Protein AF-A0A3M0GMX5-F1 (afdb_monomer_lite)

Secondary structure (DSSP, 8-state):
-EEEE--S---TT-EEEEEETTB-HHHH--EEEEEEEE-SS--TTSPPEEEEEETTTTBBTTSPBPPP-TT--EE-

Sequence (76 aa):
MTIVSFGDKVTLNSKVRIGIDNYPEAEFGLLTGEIKEMSEIPNHQGNYIAVAYLKNGLETTTNSFLPFSEGMVGYC

Foldseek 3Di:
DDKAWDDDDDDAQDKDWKAWPPDDCVPQNTFIWGWHDKDPDADPVRTIITDTDGPVQQQHPVRDRDDDDPPTDIYD

pLDDT: mean 84.05, std 13.81, range [37.16, 95.38]

Structure (mmCIF, N/CA/C/O backbone):
data_AF-A0A3M0GMX5-F1
#
_entry.id   AF-A0A3M0GMX5-F1
#
loop_
_atom_site.group_PDB
_atom_site.id
_atom_site.type_symbol
_atom_site.label_atom_id
_atom_site.label_alt_id
_atom_site.label_comp_id
_atom_site.label_asym_id
_atom_site.label_entity_id
_atom_site.label_seq_id
_atom_site.pdbx_PDB_ins_code
_atom_site.Cartn_x
_atom_site.Cartn_y
_atom_site.Cartn_z
_atom_site.occupancy
_atom_site.B_iso_or_equiv
_atom_site.auth_seq_id
_atom_site.auth_comp_id
_atom_site.auth_asym_id
_atom_site.auth_atom_id
_atom_site.pdbx_PDB_model_num
ATOM 1 N N . MET A 1 1 ? -1.836 -7.725 -1.160 1.00 37.16 1 MET A N 1
ATOM 2 C CA . MET A 1 1 ? -0.814 -7.361 -2.161 1.00 37.16 1 MET A CA 1
ATOM 3 C C . MET A 1 1 ? -1.505 -6.429 -3.135 1.00 37.16 1 MET A C 1
ATOM 5 O O . MET A 1 1 ? -2.415 -6.883 -3.813 1.00 37.16 1 MET A O 1
ATOM 9 N N . THR A 1 2 ? -1.188 -5.135 -3.103 1.00 37.31 2 THR A N 1
ATOM 10 C CA . THR A 1 2 ? -1.894 -4.117 -3.899 1.00 37.31 2 THR A CA 1
ATOM 11 C C . THR A 1 2 ? -0.913 -3.489 -4.877 1.00 37.31 2 THR A C 1
ATOM 13 O O . THR A 1 2 ? 0.206 -3.142 -4.493 1.00 37.31 2 THR A O 1
ATOM 16 N N . ILE A 1 3 ? -1.331 -3.394 -6.136 1.00 49.97 3 ILE A N 1
ATOM 17 C CA . ILE A 1 3 ? -0.585 -2.771 -7.230 1.00 49.97 3 ILE A CA 1
ATOM 18 C C . ILE A 1 3 ? -0.951 -1.290 -7.244 1.00 49.97 3 ILE A C 1
ATOM 20 O O . ILE A 1 3 ? -2.132 -0.956 -7.294 1.00 49.97 3 ILE A O 1
ATOM 24 N N . VAL A 1 4 ? 0.048 -0.414 -7.181 1.00 52.31 4 VAL A N 1
ATOM 25 C CA . VAL A 1 4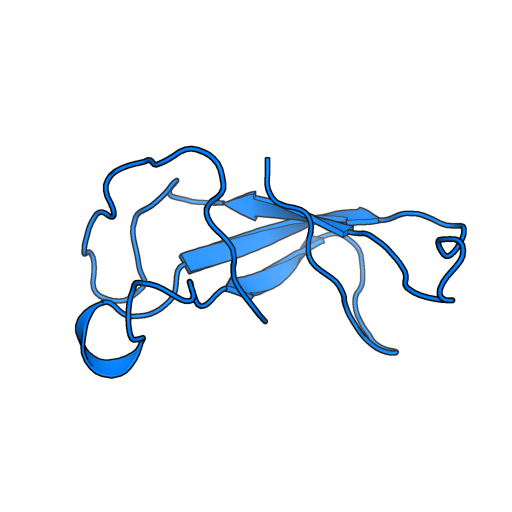 ? -0.143 1.040 -7.156 1.00 52.31 4 VAL A CA 1
ATOM 26 C C . VAL A 1 4 ? 0.668 1.658 -8.303 1.00 52.31 4 VAL A C 1
ATOM 28 O O . VAL A 1 4 ? 1.822 1.278 -8.518 1.00 52.31 4 VAL A O 1
ATOM 31 N N . SER A 1 5 ? 0.064 2.573 -9.066 1.00 49.31 5 SER A N 1
ATOM 32 C CA . SER A 1 5 ? 0.729 3.325 -10.142 1.00 49.31 5 SER A CA 1
ATOM 33 C C . SER A 1 5 ? 1.165 4.701 -9.638 1.00 49.31 5 SER A C 1
ATOM 35 O O . SER A 1 5 ? 0.395 5.383 -8.972 1.00 49.31 5 SER A O 1
ATOM 37 N N . PHE A 1 6 ? 2.394 5.112 -9.965 1.00 54.41 6 PHE A N 1
ATOM 38 C CA . PHE A 1 6 ? 2.989 6.377 -9.519 1.00 54.41 6 PHE A CA 1
ATOM 39 C C . PHE A 1 6 ? 3.625 7.158 -10.680 1.00 54.41 6 PHE A C 1
ATOM 41 O O . PHE A 1 6 ? 4.080 6.554 -11.649 1.00 54.41 6 PHE A O 1
ATOM 48 N N . GLY A 1 7 ? 3.680 8.493 -10.558 1.00 55.62 7 GLY A N 1
ATOM 49 C CA . GLY A 1 7 ? 4.442 9.397 -11.438 1.00 55.62 7 GLY A CA 1
ATOM 50 C C . GLY A 1 7 ? 5.895 9.645 -10.982 1.00 55.62 7 GLY A C 1
ATOM 51 O O . GLY A 1 7 ? 6.368 9.001 -10.046 1.00 55.62 7 GLY A O 1
ATOM 52 N N . ASP A 1 8 ? 6.575 10.615 -11.617 1.00 48.72 8 ASP A N 1
ATOM 53 C CA . ASP A 1 8 ? 8.039 10.886 -11.669 1.00 48.72 8 ASP A CA 1
ATOM 54 C C . ASP A 1 8 ? 8.864 10.972 -10.358 1.00 48.72 8 ASP A C 1
ATOM 56 O O . ASP A 1 8 ? 10.054 11.296 -10.398 1.00 48.72 8 ASP A O 1
ATOM 60 N N . LYS A 1 9 ? 8.314 10.701 -9.168 1.00 60.81 9 LYS A N 1
ATOM 61 C CA . LYS A 1 9 ? 9.081 10.828 -7.916 1.00 60.81 9 LYS A CA 1
ATOM 62 C C . LYS A 1 9 ? 8.651 9.879 -6.803 1.00 60.81 9 LYS A C 1
ATOM 64 O O . LYS A 1 9 ? 8.400 10.304 -5.677 1.00 60.81 9 LYS A O 1
ATOM 69 N N . VAL A 1 10 ? 8.607 8.584 -7.098 1.00 67.69 10 VAL A N 1
ATOM 70 C CA . VAL A 1 10 ? 8.463 7.542 -6.074 1.00 67.69 10 VAL A CA 1
ATOM 71 C C . VAL A 1 10 ? 9.727 6.706 -5.997 1.00 67.69 10 VAL A C 1
ATOM 73 O O . VAL A 1 10 ? 10.185 6.155 -6.991 1.00 67.69 10 VAL A O 1
ATOM 76 N N . THR A 1 11 ? 10.296 6.626 -4.796 1.00 77.88 11 THR A N 1
ATOM 77 C CA . THR A 1 11 ? 11.476 5.808 -4.503 1.00 77.88 11 THR A CA 1
ATOM 78 C C . THR A 1 11 ? 11.109 4.649 -3.589 1.00 77.88 11 THR A C 1
ATOM 80 O O . THR A 1 11 ? 10.141 4.726 -2.824 1.00 77.88 11 THR A O 1
ATOM 83 N N . LEU A 1 12 ? 11.930 3.599 -3.603 1.00 83.50 12 LEU A N 1
ATOM 84 C CA . LEU A 1 12 ? 11.839 2.514 -2.631 1.00 83.50 12 LEU A CA 1
ATOM 85 C C . LEU A 1 12 ? 11.796 3.065 -1.191 1.00 83.50 12 LEU A C 1
ATOM 87 O O . LEU A 1 12 ? 12.457 4.057 -0.873 1.00 83.50 12 LEU A O 1
ATOM 91 N N . ASN A 1 13 ? 11.023 2.414 -0.325 1.00 87.00 13 ASN A N 1
ATOM 92 C CA . ASN A 1 13 ? 10.769 2.781 1.073 1.00 87.00 13 ASN A CA 1
ATOM 93 C C . ASN A 1 13 ? 10.041 4.123 1.293 1.00 87.00 13 ASN A C 1
ATOM 95 O O . ASN A 1 13 ? 9.943 4.602 2.425 1.00 87.00 13 ASN A O 1
ATOM 99 N N . SER A 1 14 ? 9.487 4.730 0.241 1.00 87.31 14 SER A N 1
ATOM 100 C CA . SER A 1 14 ? 8.631 5.911 0.392 1.00 87.31 14 SER A CA 1
ATOM 101 C C . SER A 1 14 ? 7.327 5.547 1.093 1.00 87.31 14 SER A C 1
ATOM 103 O O . SER A 1 14 ? 6.697 4.540 0.766 1.00 87.31 14 SER A O 1
ATOM 105 N N . LYS A 1 15 ? 6.897 6.390 2.038 1.00 90.75 15 LYS A N 1
ATOM 106 C CA . LYS A 1 15 ? 5.560 6.290 2.635 1.00 90.75 15 LYS A CA 1
ATOM 107 C C . LYS A 1 15 ? 4.518 6.767 1.631 1.00 90.75 15 LYS A C 1
ATOM 109 O O . LYS A 1 15 ? 4.683 7.834 1.046 1.00 90.75 15 LYS A O 1
ATOM 114 N N . VAL A 1 16 ? 3.435 6.014 1.506 1.00 90.44 16 VAL A N 1
ATOM 115 C CA . VAL A 1 16 ? 2.302 6.336 0.633 1.00 90.44 16 VAL A CA 1
ATOM 116 C C . VAL A 1 16 ? 0.999 6.284 1.416 1.00 90.44 16 VAL A C 1
ATOM 118 O O . VAL A 1 16 ? 0.883 5.550 2.404 1.00 90.44 16 VAL A O 1
ATOM 121 N N . ARG A 1 17 ? 0.032 7.091 0.987 1.00 92.50 17 ARG A N 1
ATOM 122 C CA . ARG A 1 17 ? -1.337 7.076 1.502 1.00 92.50 17 ARG A CA 1
ATOM 123 C C . ARG A 1 17 ? -2.242 6.577 0.393 1.00 92.50 17 ARG A C 1
ATOM 125 O O . ARG A 1 17 ? -2.105 7.030 -0.731 1.00 92.50 17 ARG A O 1
ATOM 132 N N . ILE A 1 18 ? -3.108 5.628 0.710 1.00 92.00 18 ILE A N 1
ATOM 133 C CA . ILE A 1 18 ? -3.893 4.905 -0.285 1.00 92.00 18 ILE A CA 1
ATOM 134 C C . ILE A 1 18 ? -5.366 5.085 0.067 1.00 92.00 18 ILE A C 1
ATOM 136 O O . ILE A 1 18 ? -5.810 4.626 1.123 1.00 92.00 18 ILE A O 1
ATOM 140 N N . GLY A 1 19 ? -6.100 5.776 -0.800 1.00 92.75 19 GLY A N 1
ATOM 141 C CA . GLY A 1 19 ? -7.560 5.794 -0.782 1.00 92.75 19 GLY A CA 1
ATOM 142 C C . GLY A 1 19 ? -8.096 4.520 -1.424 1.00 92.75 19 GLY A C 1
ATOM 143 O O . GLY A 1 19 ? -7.450 3.971 -2.312 1.00 92.75 19 GLY A O 1
ATOM 144 N N . ILE A 1 20 ? -9.245 4.025 -0.968 1.00 93.56 20 ILE A N 1
ATOM 145 C CA . ILE A 1 20 ? -9.914 2.862 -1.565 1.00 93.56 20 ILE A CA 1
ATOM 146 C C . ILE A 1 20 ? -11.219 3.343 -2.192 1.00 93.56 20 ILE A C 1
ATOM 148 O O . ILE A 1 20 ? -12.000 4.006 -1.517 1.00 93.56 20 ILE A O 1
ATOM 152 N N . ASP A 1 21 ? -11.484 2.982 -3.448 1.00 91.75 21 ASP A N 1
ATOM 153 C CA . ASP A 1 21 ? -12.600 3.532 -4.239 1.00 91.75 21 ASP A CA 1
ATOM 154 C C . ASP A 1 21 ? -13.966 3.371 -3.552 1.00 91.75 21 ASP A C 1
ATOM 156 O O . ASP A 1 21 ? -14.817 4.255 -3.613 1.00 91.75 21 ASP A O 1
ATOM 160 N N . ASN A 1 22 ? -14.162 2.251 -2.849 1.00 91.25 22 ASN A N 1
ATOM 161 C CA . ASN A 1 22 ? -15.405 1.936 -2.139 1.00 91.25 22 ASN A CA 1
ATOM 162 C C . ASN A 1 22 ? -15.438 2.424 -0.676 1.00 91.25 22 ASN A C 1
ATOM 164 O O . ASN A 1 22 ? -16.416 2.161 0.021 1.00 91.25 22 ASN A O 1
ATOM 168 N N . TYR A 1 23 ? -14.395 3.113 -0.199 1.00 92.81 23 TYR A N 1
ATOM 169 C CA . TYR A 1 23 ? -14.314 3.659 1.161 1.00 92.81 23 TYR A CA 1
ATOM 170 C C . TYR A 1 23 ? -13.899 5.135 1.112 1.00 92.81 23 TYR A C 1
ATOM 172 O O . TYR A 1 23 ? -12.704 5.440 1.115 1.00 92.81 23 TYR A O 1
ATOM 180 N N . PRO A 1 24 ? -14.876 6.062 1.080 1.00 92.69 24 PRO A N 1
ATOM 181 C CA . PRO A 1 24 ? -14.613 7.493 1.016 1.00 92.69 24 PRO A CA 1
ATOM 182 C C . PRO A 1 24 ? -13.686 7.978 2.136 1.00 92.69 24 PRO A C 1
ATOM 184 O O . PRO A 1 24 ? -13.953 7.776 3.322 1.00 92.69 24 PRO A O 1
ATOM 187 N N . GLU A 1 25 ? -12.625 8.692 1.763 1.00 93.06 25 GLU A N 1
ATOM 188 C CA . GLU A 1 25 ? -11.602 9.176 2.699 1.00 93.06 25 GLU A CA 1
ATOM 189 C C . GLU A 1 25 ? -12.151 10.118 3.782 1.00 93.06 25 GLU A C 1
ATOM 191 O O . GLU A 1 25 ? -11.626 10.160 4.892 1.00 93.06 25 GLU A O 1
ATOM 196 N N . ALA A 1 26 ? -13.226 10.851 3.481 1.00 92.69 26 ALA A N 1
ATOM 197 C CA . ALA A 1 26 ? -13.852 11.778 4.419 1.00 92.69 26 ALA A CA 1
ATOM 198 C C . ALA A 1 26 ? -14.501 11.062 5.616 1.00 92.69 26 ALA A C 1
ATOM 200 O O . ALA A 1 26 ? -14.613 11.647 6.691 1.00 92.69 26 ALA A O 1
ATOM 201 N N . GLU A 1 27 ? -14.919 9.808 5.431 1.00 92.50 27 GLU A N 1
ATOM 202 C CA . GLU A 1 27 ? -15.570 8.994 6.460 1.00 92.50 27 GLU A CA 1
ATOM 203 C C . GLU A 1 27 ? -14.585 7.993 7.069 1.00 92.50 27 GLU A C 1
ATOM 205 O O . GLU A 1 27 ? -14.442 7.904 8.289 1.00 92.50 27 GLU A O 1
ATOM 210 N N . PHE A 1 28 ? -13.851 7.278 6.216 1.00 93.19 28 PHE A N 1
ATOM 211 C CA . PHE A 1 28 ? -13.008 6.165 6.637 1.00 93.19 28 PHE A CA 1
ATOM 212 C C . PHE A 1 28 ? -11.529 6.521 6.727 1.00 93.19 28 PHE A C 1
ATOM 214 O O . PHE A 1 28 ? -10.771 5.745 7.290 1.00 93.19 28 PHE A O 1
ATOM 221 N N . GLY A 1 29 ? -11.085 7.673 6.227 1.00 93.88 29 GLY A N 1
ATOM 222 C CA . GLY A 1 29 ? -9.664 8.006 6.139 1.00 93.88 29 GLY A CA 1
ATOM 223 C C . GLY A 1 29 ? -8.926 7.226 5.049 1.00 93.88 29 GLY A C 1
ATOM 224 O O . GLY A 1 29 ? -9.524 6.670 4.133 1.00 93.88 29 GLY A O 1
ATOM 225 N N . LEU A 1 30 ? -7.596 7.198 5.151 1.00 94.69 30 LEU A N 1
ATOM 226 C CA . LEU A 1 30 ? -6.707 6.588 4.157 1.00 94.69 30 LEU A CA 1
ATOM 227 C C . LEU A 1 30 ? -5.934 5.422 4.767 1.00 94.69 30 LEU A C 1
ATOM 229 O O . LEU A 1 30 ? -5.606 5.445 5.953 1.00 94.69 30 LEU A O 1
ATOM 233 N N . LEU A 1 31 ? -5.564 4.433 3.962 1.00 94.12 31 LEU A N 1
ATOM 234 C CA . LEU A 1 31 ? -4.593 3.422 4.373 1.00 94.12 31 LEU A CA 1
ATOM 235 C C . LEU A 1 31 ? -3.175 3.987 4.276 1.00 94.12 31 LEU A C 1
ATOM 237 O O . LEU A 1 31 ? -2.875 4.816 3.416 1.00 94.12 31 LEU A O 1
ATOM 241 N N . THR A 1 32 ? -2.279 3.527 5.147 1.00 93.62 32 THR A N 1
ATOM 242 C CA . THR A 1 32 ? -0.863 3.921 5.10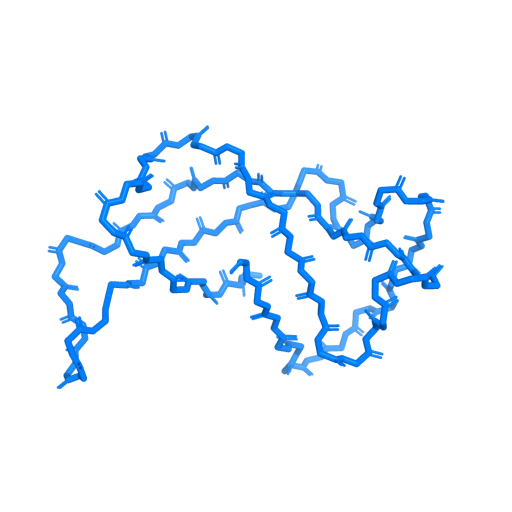6 1.00 93.62 32 THR A CA 1
ATOM 243 C C . THR A 1 32 ? 0.011 2.736 4.726 1.00 93.62 32 THR A C 1
ATOM 245 O O . THR A 1 32 ? -0.018 1.683 5.370 1.00 93.62 32 THR A O 1
ATOM 248 N N . GLY A 1 33 ? 0.835 2.930 3.699 1.00 92.00 33 GLY A N 1
ATOM 249 C CA . GLY A 1 33 ? 1.752 1.918 3.200 1.00 92.00 33 GLY A CA 1
ATOM 250 C C . GLY A 1 33 ? 3.162 2.441 2.970 1.00 92.00 33 GLY A C 1
ATOM 251 O O . GLY A 1 33 ? 3.466 3.623 3.150 1.00 92.00 33 GLY A O 1
ATOM 252 N N . GLU A 1 34 ? 4.041 1.531 2.578 1.00 92.50 34 GLU A N 1
ATOM 253 C CA . GLU A 1 34 ? 5.414 1.824 2.193 1.00 92.50 34 GLU A CA 1
ATOM 254 C C . GLU A 1 34 ? 5.777 1.046 0.930 1.00 92.50 34 GLU A C 1
ATOM 256 O O . GLU A 1 34 ? 5.502 -0.152 0.845 1.00 92.50 34 GLU A O 1
ATOM 261 N N . ILE A 1 35 ? 6.398 1.710 -0.044 1.00 90.12 35 ILE A N 1
ATOM 262 C CA . ILE A 1 35 ? 6.831 1.058 -1.284 1.00 90.12 35 ILE A CA 1
ATOM 263 C C . ILE A 1 35 ? 7.968 0.098 -0.986 1.00 90.12 35 ILE A C 1
ATOM 265 O O . ILE A 1 35 ? 9.016 0.511 -0.490 1.00 90.12 35 ILE A O 1
ATOM 269 N N . LYS A 1 36 ? 7.768 -1.179 -1.299 1.00 88.56 36 LYS A N 1
ATOM 270 C CA . LYS A 1 36 ? 8.791 -2.212 -1.116 1.00 88.56 36 LYS A CA 1
ATOM 271 C C . LYS A 1 36 ? 9.382 -2.694 -2.419 1.00 88.56 36 LYS A C 1
ATOM 273 O O . LYS A 1 36 ? 10.565 -3.012 -2.446 1.00 88.56 36 LYS A O 1
ATOM 278 N N . GLU A 1 37 ? 8.601 -2.667 -3.486 1.00 84.56 37 GLU A N 1
ATOM 279 C CA . GLU A 1 37 ? 9.056 -3.094 -4.801 1.00 84.56 37 GLU A CA 1
ATOM 280 C C . GLU A 1 37 ? 8.535 -2.124 -5.852 1.00 84.56 37 GLU A C 1
ATOM 282 O O . GLU A 1 37 ? 7.430 -1.590 -5.726 1.00 84.56 37 GLU A O 1
ATOM 287 N N . MET A 1 38 ? 9.330 -1.893 -6.890 1.00 85.31 38 MET A N 1
ATOM 288 C CA . MET A 1 38 ? 8.882 -1.209 -8.093 1.00 85.31 38 MET A CA 1
ATOM 289 C C . M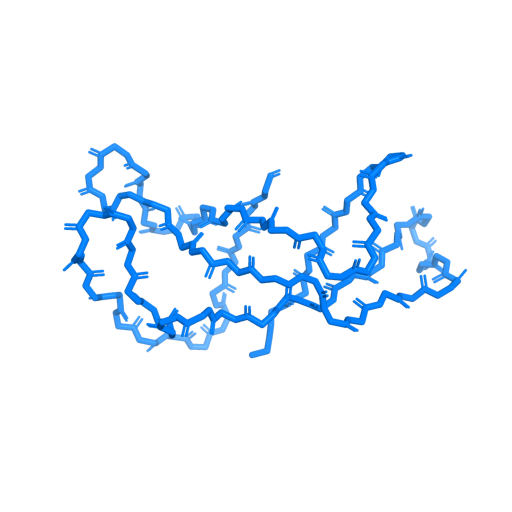ET A 1 38 ? 9.414 -1.952 -9.309 1.00 85.31 38 MET A C 1
ATOM 291 O O . MET A 1 38 ? 10.529 -2.468 -9.289 1.00 85.31 38 MET A O 1
ATOM 295 N N . SER A 1 39 ? 8.608 -2.007 -10.359 1.00 83.81 39 SER A N 1
ATOM 296 C CA . SER A 1 39 ? 9.034 -2.505 -11.654 1.00 83.81 39 SER A CA 1
ATOM 297 C C . SER A 1 39 ? 10.025 -1.525 -12.263 1.00 83.81 39 SER A C 1
ATOM 299 O O . SER A 1 39 ? 9.762 -0.325 -12.314 1.00 83.81 39 SER A O 1
ATOM 301 N N . GLU A 1 40 ? 11.139 -2.043 -12.768 1.00 78.75 40 GLU A N 1
ATOM 302 C CA . GLU A 1 40 ? 12.111 -1.261 -13.538 1.00 78.75 40 GLU A CA 1
ATOM 303 C C . GLU A 1 40 ? 11.627 -0.998 -14.971 1.00 78.75 40 GLU A C 1
ATOM 305 O O . GLU A 1 40 ? 12.097 -0.075 -15.633 1.00 78.75 40 GLU A O 1
ATOM 310 N N . ILE A 1 41 ? 10.675 -1.803 -15.452 1.00 84.50 41 ILE A N 1
ATOM 311 C CA . ILE A 1 41 ? 10.154 -1.749 -16.819 1.00 84.50 41 ILE A CA 1
ATOM 312 C C . ILE A 1 41 ? 8.672 -1.348 -16.767 1.00 84.50 41 ILE A C 1
ATOM 314 O O . ILE A 1 41 ? 7.913 -1.924 -15.976 1.00 84.50 41 ILE A O 1
ATOM 318 N N . PRO A 1 42 ? 8.224 -0.383 -17.589 1.00 80.88 42 PRO A N 1
ATOM 319 C CA . PRO A 1 42 ? 6.814 -0.038 -17.669 1.00 80.88 42 PRO A CA 1
ATOM 320 C C . PRO A 1 42 ? 6.005 -1.180 -18.295 1.00 80.88 42 PRO A C 1
ATOM 322 O O . PRO A 1 42 ? 6.500 -1.963 -19.108 1.00 80.88 42 PRO A O 1
ATOM 325 N N . ASN A 1 43 ? 4.728 -1.267 -17.942 1.00 83.75 43 ASN A N 1
ATOM 326 C CA . ASN A 1 43 ? 3.803 -2.185 -18.591 1.00 83.75 43 ASN A CA 1
ATOM 327 C C . ASN A 1 43 ? 3.489 -1.737 -20.036 1.00 83.75 43 ASN A C 1
ATOM 329 O O . ASN A 1 43 ? 3.914 -0.676 -20.493 1.00 83.75 43 ASN A O 1
ATOM 333 N N . HIS A 1 44 ? 2.686 -2.523 -20.757 1.00 84.12 44 HIS A N 1
ATOM 334 C CA . HIS A 1 44 ? 2.309 -2.233 -22.148 1.00 84.12 44 HIS A CA 1
ATOM 335 C C . HIS A 1 44 ? 1.613 -0.876 -22.363 1.00 84.12 44 HIS A C 1
ATOM 337 O O . HIS A 1 44 ? 1.564 -0.397 -23.491 1.00 84.12 44 HIS A O 1
ATOM 343 N N . GLN A 1 45 ? 1.073 -0.258 -21.308 1.00 83.56 45 GLN A N 1
ATOM 344 C CA . GLN A 1 45 ? 0.425 1.055 -21.356 1.00 83.56 45 GLN A CA 1
ATOM 345 C C . GLN A 1 45 ? 1.379 2.202 -20.979 1.00 83.56 45 GLN A C 1
ATOM 347 O O . GLN A 1 45 ? 0.950 3.350 -20.926 1.00 83.56 45 GLN A O 1
ATOM 352 N N . GLY A 1 46 ? 2.655 1.908 -20.713 1.00 80.50 46 GLY A N 1
ATOM 353 C CA . GLY A 1 46 ? 3.649 2.896 -20.291 1.00 80.50 46 GLY A CA 1
ATOM 354 C C . GLY A 1 46 ? 3.658 3.183 -18.786 1.00 80.50 46 GLY A C 1
ATOM 355 O O . GLY A 1 46 ? 4.362 4.092 -18.359 1.00 80.50 46 GLY A O 1
ATOM 356 N N . ASN A 1 47 ? 2.917 2.419 -17.973 1.00 79.88 47 ASN A N 1
ATOM 357 C CA . ASN A 1 47 ? 2.816 2.648 -16.530 1.00 79.88 47 ASN A CA 1
ATOM 358 C C . ASN A 1 47 ? 3.802 1.779 -15.744 1.00 79.88 47 ASN A C 1
ATOM 360 O O . ASN A 1 47 ? 3.908 0.574 -15.981 1.00 79.88 47 ASN A O 1
ATOM 364 N N . TYR A 1 48 ? 4.457 2.367 -14.744 1.00 81.31 48 TYR A N 1
ATOM 365 C CA . TYR A 1 48 ? 5.258 1.624 -13.774 1.00 81.31 48 TYR A CA 1
ATOM 366 C C . TYR A 1 48 ? 4.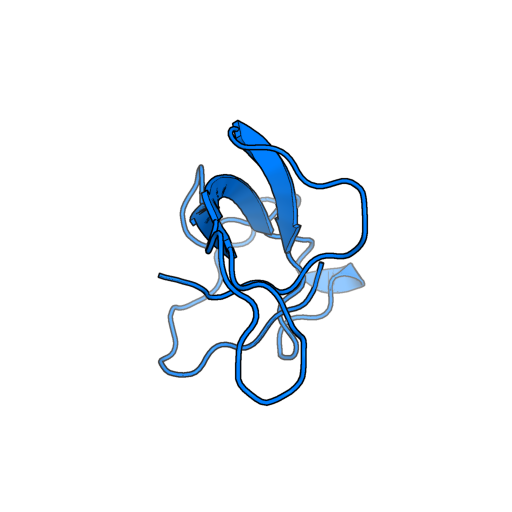360 1.048 -12.678 1.00 81.31 48 TYR A C 1
ATOM 368 O O . TYR A 1 48 ? 3.418 1.690 -12.205 1.00 81.31 48 TYR A O 1
ATOM 376 N N . ILE A 1 49 ? 4.658 -0.186 -12.284 1.00 82.81 49 ILE A N 1
ATOM 377 C CA . ILE A 1 49 ? 3.970 -0.894 -11.205 1.00 82.81 49 ILE A CA 1
ATOM 378 C C . ILE A 1 49 ? 4.838 -0.809 -9.961 1.00 82.81 49 ILE A C 1
ATOM 380 O O . ILE A 1 49 ? 6.019 -1.138 -10.024 1.00 82.81 49 ILE A O 1
ATOM 384 N N . ALA A 1 50 ? 4.262 -0.432 -8.827 1.00 84.81 50 ALA A N 1
ATOM 385 C CA . ALA A 1 50 ? 4.917 -0.578 -7.538 1.00 84.81 50 ALA A CA 1
ATOM 386 C C . ALA A 1 50 ? 4.024 -1.321 -6.546 1.00 84.81 50 ALA A C 1
ATOM 388 O O . ALA A 1 50 ? 2.794 -1.240 -6.585 1.00 84.81 50 ALA A O 1
ATOM 389 N N . VAL A 1 51 ? 4.672 -2.066 -5.656 1.00 86.44 51 VAL A N 1
ATOM 390 C CA . VAL A 1 51 ? 4.033 -2.837 -4.596 1.00 86.44 51 VAL A CA 1
ATOM 391 C C . VAL A 1 51 ? 4.246 -2.102 -3.283 1.00 86.44 51 VAL A C 1
ATOM 393 O O . VAL A 1 51 ? 5.377 -1.911 -2.819 1.00 86.44 51 VAL A O 1
ATOM 396 N N . ALA A 1 52 ? 3.134 -1.695 -2.677 1.00 88.62 52 ALA A N 1
ATOM 397 C CA . ALA A 1 52 ? 3.113 -1.093 -1.355 1.00 88.62 52 ALA A CA 1
ATOM 398 C C . ALA A 1 52 ? 2.770 -2.145 -0.296 1.00 88.62 52 ALA A C 1
ATOM 400 O O . ALA A 1 52 ? 1.820 -2.919 -0.443 1.00 88.62 52 ALA A O 1
ATOM 401 N N . TYR A 1 53 ? 3.520 -2.144 0.802 1.00 91.19 53 TYR A N 1
ATOM 402 C CA . TYR A 1 53 ? 3.207 -2.925 1.990 1.00 91.19 53 TYR A CA 1
ATOM 403 C C . TYR A 1 53 ? 2.419 -2.060 2.972 1.00 91.19 53 TYR A C 1
ATOM 405 O O . TYR A 1 53 ? 2.877 -0.981 3.350 1.00 91.19 53 TYR A O 1
ATOM 413 N N . LEU A 1 54 ? 1.237 -2.516 3.386 1.00 91.12 54 LEU A N 1
ATOM 414 C CA . LEU A 1 54 ? 0.404 -1.800 4.352 1.00 91.12 54 LEU A CA 1
ATOM 415 C C . LEU A 1 54 ? 0.974 -1.990 5.760 1.00 91.12 54 LEU A C 1
ATOM 417 O O . LEU A 1 54 ? 1.151 -3.126 6.200 1.00 91.12 54 LEU A O 1
ATOM 421 N N . LYS A 1 55 ? 1.269 -0.894 6.472 1.00 84.56 55 LYS A N 1
ATOM 422 C CA . LYS A 1 55 ? 1.932 -0.977 7.790 1.00 84.56 55 LYS A CA 1
ATOM 423 C C . LYS A 1 55 ? 1.047 -1.597 8.865 1.00 84.56 55 LYS A C 1
ATOM 425 O O . LYS A 1 55 ? 1.539 -2.398 9.650 1.00 84.56 55 LYS A O 1
ATOM 430 N N . ASN A 1 56 ? -0.243 -1.271 8.841 1.00 89.31 56 ASN A N 1
ATOM 431 C CA . ASN A 1 56 ? -1.220 -1.718 9.833 1.00 89.31 56 ASN A CA 1
ATOM 432 C C . ASN A 1 56 ? -2.354 -2.532 9.184 1.00 89.31 56 ASN A C 1
ATOM 434 O O . ASN A 1 56 ? -3.502 -2.498 9.620 1.00 89.31 56 ASN A O 1
ATOM 438 N N . GLY A 1 57 ? -2.061 -3.239 8.088 1.00 90.81 57 GLY A N 1
ATOM 439 C CA . GLY A 1 57 ? -3.096 -3.931 7.319 1.00 90.81 57 GLY A CA 1
ATOM 440 C C . GLY A 1 57 ? -4.144 -2.956 6.770 1.00 90.81 57 GLY A C 1
ATOM 441 O O . GLY A 1 57 ? -3.789 -1.964 6.141 1.00 90.81 57 GLY A O 1
ATOM 442 N N . LEU A 1 58 ? -5.427 -3.247 6.999 1.00 93.38 58 LEU A N 1
ATOM 443 C CA . LEU A 1 58 ? -6.560 -2.437 6.534 1.00 93.38 58 LEU A CA 1
ATOM 444 C C . LEU A 1 58 ? -7.055 -1.414 7.572 1.00 93.38 58 LEU A C 1
ATOM 446 O O . LEU A 1 58 ? -8.188 -0.943 7.489 1.00 93.38 58 LEU A O 1
ATOM 450 N N . GLU A 1 59 ? -6.216 -1.072 8.550 1.00 95.38 59 GLU A N 1
ATOM 451 C CA . GLU A 1 59 ? -6.475 0.039 9.461 1.00 95.38 59 GLU A CA 1
ATOM 452 C C . GLU A 1 59 ? -6.166 1.378 8.778 1.00 95.38 59 GLU A C 1
ATOM 454 O O . GLU A 1 59 ? -5.082 1.592 8.218 1.00 95.38 59 GLU A O 1
ATOM 459 N N . THR A 1 60 ? -7.130 2.290 8.823 1.00 94.69 60 THR A N 1
ATOM 460 C CA . THR A 1 60 ? -7.028 3.615 8.217 1.00 94.69 60 THR A CA 1
ATOM 461 C C . THR A 1 60 ? -6.447 4.651 9.181 1.00 94.69 60 THR A C 1
ATOM 463 O O . T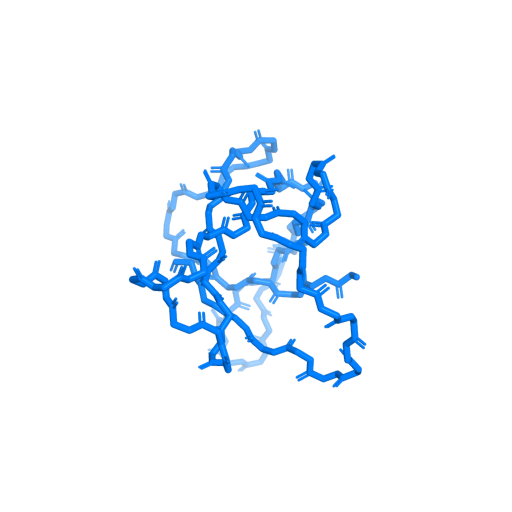HR A 1 60 ? -6.344 4.441 10.388 1.00 94.69 60 THR A O 1
ATOM 466 N N . THR A 1 61 ? -6.117 5.839 8.673 1.00 93.00 61 THR A N 1
ATOM 467 C CA . THR A 1 61 ? -5.643 6.979 9.478 1.00 93.00 61 THR A CA 1
ATOM 468 C C . THR A 1 61 ? -6.647 7.477 10.521 1.00 93.00 61 THR A C 1
ATOM 470 O O . THR A 1 61 ? -6.261 8.248 11.396 1.00 93.00 61 THR A O 1
ATOM 473 N N . THR A 1 62 ? -7.920 7.082 10.431 1.00 94.00 62 THR A N 1
ATOM 474 C CA . THR A 1 62 ? -8.955 7.378 11.437 1.00 94.00 62 THR A CA 1
ATOM 475 C C . THR A 1 62 ? -9.170 6.216 12.415 1.00 94.00 62 THR A C 1
ATOM 477 O O . THR A 1 62 ? -10.101 6.264 13.215 1.00 94.00 62 THR A O 1
ATOM 480 N N . ASN A 1 63 ? -8.308 5.190 12.383 1.00 92.12 63 ASN A N 1
ATOM 481 C CA . ASN A 1 63 ? -8.404 3.944 13.157 1.00 92.12 63 ASN A CA 1
ATOM 482 C C . ASN A 1 63 ? -9.657 3.108 12.836 1.00 92.12 63 ASN A C 1
ATOM 484 O O . ASN A 1 63 ? -10.130 2.333 13.668 1.00 92.12 63 ASN A O 1
ATOM 488 N N . SER A 1 64 ? -10.210 3.262 11.629 1.00 90.94 64 SER A N 1
ATOM 489 C CA . SER A 1 64 ? -11.276 2.389 11.134 1.00 90.94 64 SER A CA 1
ATOM 490 C C . SER A 1 64 ? -10.658 1.162 10.470 1.00 90.94 64 SER A C 1
ATOM 492 O O . SER A 1 64 ? -9.674 1.281 9.744 1.00 90.94 64 SER A O 1
ATOM 494 N N . PHE A 1 65 ? -11.226 -0.023 10.699 1.00 94.69 65 PHE A N 1
ATOM 495 C CA . PHE A 1 65 ? -10.749 -1.256 10.072 1.00 94.69 65 PHE A CA 1
ATOM 496 C C . PHE A 1 65 ? -11.636 -1.618 8.881 1.00 94.69 65 PHE A C 1
ATOM 498 O O . PHE A 1 65 ? -12.826 -1.894 9.058 1.00 94.69 65 PHE A O 1
ATOM 505 N N . LEU A 1 66 ? -11.072 -1.621 7.672 1.00 92.44 66 LEU A N 1
ATOM 506 C CA . LEU A 1 66 ? -11.824 -1.994 6.474 1.00 92.44 66 LEU A CA 1
ATOM 507 C C . LEU A 1 66 ? -11.910 -3.525 6.366 1.00 92.44 66 LEU A C 1
ATOM 509 O O . LEU A 1 66 ? -10.887 -4.203 6.505 1.00 92.44 66 LEU A O 1
ATOM 513 N N . PRO A 1 67 ? -13.095 -4.105 6.107 1.00 93.19 67 PRO A N 1
ATOM 514 C CA . PRO A 1 67 ? -13.197 -5.531 5.843 1.00 93.19 67 PRO A CA 1
ATOM 515 C C . PRO A 1 67 ? -12.489 -5.864 4.526 1.00 93.19 67 PRO A C 1
ATOM 517 O O . PRO A 1 67 ? -12.644 -5.169 3.523 1.00 93.19 67 PRO A O 1
ATOM 520 N N . PHE A 1 68 ? -11.705 -6.942 4.528 1.00 90.69 68 PHE A N 1
ATOM 521 C CA . PHE A 1 68 ? -11.028 -7.399 3.321 1.00 90.69 68 PHE A CA 1
ATOM 522 C C . PHE A 1 68 ? -12.047 -7.903 2.296 1.00 90.69 68 PHE A C 1
ATOM 524 O O . PHE A 1 68 ? -12.884 -8.751 2.607 1.00 90.69 68 PHE A O 1
ATOM 531 N N . SER A 1 69 ? -11.921 -7.415 1.066 1.00 88.81 69 SER A N 1
ATOM 532 C CA . SER A 1 69 ? -12.618 -7.939 -0.102 1.00 88.81 69 SER A CA 1
ATOM 533 C C . SER A 1 69 ? -11.605 -8.223 -1.201 1.00 88.81 69 SER A C 1
ATOM 535 O O . SER A 1 69 ? -10.660 -7.460 -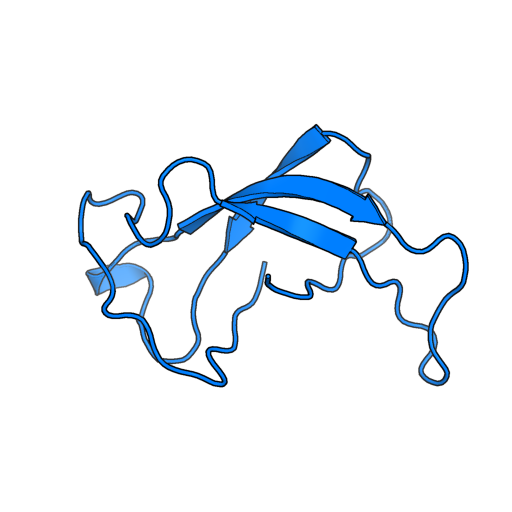1.416 1.00 88.81 69 SER A O 1
ATOM 537 N N . GLU A 1 70 ? -11.818 -9.303 -1.945 1.00 89.25 70 GLU A N 1
ATOM 538 C CA . GLU A 1 70 ? -11.089 -9.499 -3.193 1.00 89.25 70 GLU A CA 1
ATOM 539 C C . GLU A 1 70 ? -11.427 -8.368 -4.174 1.00 89.25 70 GLU A C 1
ATOM 541 O O . GLU A 1 70 ? -12.536 -7.827 -4.164 1.00 89.25 70 GLU A O 1
ATOM 546 N N . GLY A 1 71 ? -10.449 -7.977 -4.994 1.00 86.94 71 GLY A N 1
ATOM 547 C CA . GLY A 1 71 ? -10.633 -6.929 -5.999 1.00 86.94 71 GLY A CA 1
ATOM 548 C C . GLY A 1 71 ? -10.749 -5.504 -5.450 1.00 86.94 71 GLY A C 1
ATOM 549 O O . GLY A 1 71 ? -11.233 -4.635 -6.165 1.00 86.94 71 GLY A O 1
ATOM 550 N N . MET A 1 72 ? -10.322 -5.233 -4.211 1.00 90.00 72 MET A N 1
ATOM 551 C CA . MET A 1 72 ? -10.230 -3.855 -3.713 1.00 90.00 72 MET A CA 1
ATOM 552 C C . MET A 1 72 ? -9.298 -3.017 -4.600 1.00 90.00 72 MET A C 1
ATOM 554 O O . MET A 1 72 ? -8.127 -3.358 -4.780 1.00 90.00 72 MET A O 1
ATOM 558 N N . VAL A 1 73 ? -9.827 -1.907 -5.114 1.00 90.06 73 VAL A N 1
ATOM 559 C CA . VAL A 1 73 ? -9.108 -0.928 -5.939 1.00 90.06 73 VAL A CA 1
ATOM 560 C C . VAL A 1 73 ? -8.921 0.354 -5.139 1.00 90.06 73 VAL A C 1
ATOM 562 O O . VAL A 1 73 ? -9.786 0.736 -4.350 1.00 90.06 73 VAL A O 1
ATOM 565 N N . GLY A 1 74 ? -7.769 0.990 -5.312 1.00 89.25 74 GLY A N 1
ATOM 566 C CA . GLY A 1 74 ? -7.449 2.236 -4.643 1.00 89.25 74 GLY A CA 1
ATOM 567 C C . GLY A 1 74 ? -6.505 3.109 -5.450 1.00 89.25 74 GLY A C 1
ATOM 568 O O . GLY A 1 74 ? -5.934 2.674 -6.452 1.00 89.25 74 GLY A O 1
ATOM 569 N N . TYR A 1 75 ? -6.327 4.334 -4.974 1.00 86.88 75 TYR A N 1
ATOM 570 C CA . TYR A 1 75 ? -5.518 5.370 -5.603 1.00 86.88 75 TYR A CA 1
ATOM 571 C C . TYR A 1 75 ? -4.602 6.048 -4.577 1.00 86.88 75 TYR A C 1
ATOM 573 O O . TYR A 1 75 ? -4.840 5.986 -3.368 1.00 86.88 75 TYR A O 1
ATOM 581 N N . CYS A 1 76 ? -3.530 6.667 -5.068 1.00 81.06 76 CYS A N 1
ATOM 582 C CA . CYS A 1 76 ? -2.568 7.445 -4.288 1.00 81.06 76 CYS A CA 1
ATOM 583 C C . CYS A 1 76 ? -2.410 8.836 -4.904 1.00 81.06 76 CYS A C 1
ATOM 585 O O . CYS A 1 76 ? -2.543 8.938 -6.144 1.00 81.06 76 CYS A O 1
#

Radius of gyration: 12.59 Å; chains: 1; bounding box: 28×21×35 Å

Organism: NCBI:txid2479847